Protein AF-A0AAW1B415-F1 (afdb_monomer)

Structure (mmCIF, N/CA/C/O backbone):
data_AF-A0AAW1B415-F1
#
_entry.id   AF-A0AAW1B415-F1
#
loop_
_atom_site.group_PDB
_atom_site.id
_atom_site.type_symbol
_atom_site.label_atom_id
_atom_site.label_alt_id
_atom_site.label_comp_id
_atom_site.label_asym_id
_atom_site.label_entity_id
_atom_site.label_seq_id
_atom_site.pdbx_PDB_ins_code
_atom_site.Cartn_x
_atom_site.Cartn_y
_atom_site.Cartn_z
_atom_site.occupancy
_atom_site.B_iso_or_equiv
_atom_site.auth_seq_id
_atom_site.auth_comp_id
_atom_site.auth_asym_id
_atom_site.auth_atom_id
_atom_site.pdbx_PDB_model_num
ATOM 1 N N . MET A 1 1 ? 11.555 13.357 -17.387 1.00 52.97 1 MET A N 1
ATOM 2 C CA . MET A 1 1 ? 10.397 12.446 -17.458 1.00 52.97 1 MET A CA 1
ATOM 3 C C . MET A 1 1 ? 9.770 12.467 -16.086 1.00 52.97 1 MET A C 1
ATOM 5 O O . MET A 1 1 ? 10.523 12.368 -15.127 1.00 52.97 1 MET A O 1
ATOM 9 N N . GLU A 1 2 ? 8.462 12.681 -15.975 1.00 61.75 2 GLU A N 1
ATOM 10 C CA . GLU A 1 2 ? 7.783 12.403 -14.707 1.00 61.75 2 GLU A CA 1
ATOM 11 C C . GLU A 1 2 ? 7.946 10.908 -14.425 1.00 61.75 2 GLU A C 1
ATOM 13 O O . GLU A 1 2 ? 7.614 10.075 -15.268 1.00 61.75 2 GLU A O 1
ATOM 18 N N . GLU A 1 3 ? 8.551 10.570 -13.290 1.00 77.00 3 GLU A N 1
ATOM 19 C CA . GLU A 1 3 ? 8.676 9.181 -12.865 1.00 77.00 3 GLU A CA 1
ATOM 20 C C . GLU A 1 3 ? 7.279 8.651 -12.534 1.00 77.00 3 GLU A C 1
ATOM 22 O O . GLU A 1 3 ? 6.556 9.223 -11.714 1.00 77.00 3 GLU A O 1
ATOM 27 N N . LEU A 1 4 ? 6.873 7.569 -13.199 1.00 91.44 4 LEU A N 1
ATOM 28 C CA . LEU A 1 4 ? 5.526 7.033 -13.055 1.00 91.44 4 LEU A CA 1
ATOM 29 C C . LEU A 1 4 ? 5.420 6.259 -11.740 1.00 91.44 4 LEU A C 1
ATOM 31 O O . LEU A 1 4 ? 5.919 5.137 -11.622 1.00 91.44 4 LEU A O 1
ATOM 35 N N . MET A 1 5 ? 4.800 6.891 -10.744 1.00 94.88 5 MET A N 1
ATOM 36 C CA . MET A 1 5 ? 4.652 6.340 -9.400 1.00 94.88 5 MET A CA 1
ATOM 37 C C . MET A 1 5 ? 3.615 5.212 -9.357 1.00 94.88 5 MET A C 1
ATOM 39 O O . MET A 1 5 ? 2.520 5.322 -9.912 1.00 94.88 5 MET A O 1
ATOM 43 N N . VAL A 1 6 ? 3.967 4.138 -8.657 1.00 97.12 6 VAL A N 1
ATOM 44 C CA . VAL A 1 6 ? 3.142 2.953 -8.423 1.00 97.12 6 VAL A CA 1
ATOM 45 C C . VAL A 1 6 ? 3.240 2.491 -6.971 1.00 97.12 6 VAL A C 1
ATOM 47 O O . VAL A 1 6 ? 4.166 2.839 -6.238 1.00 97.12 6 VAL A O 1
ATOM 50 N N . GLU A 1 7 ? 2.285 1.663 -6.562 1.00 98.00 7 GLU A N 1
ATOM 51 C CA . GLU A 1 7 ? 2.323 0.928 -5.304 1.00 98.00 7 GLU A CA 1
ATOM 52 C C . GLU A 1 7 ? 2.684 -0.535 -5.575 1.00 98.00 7 GLU A C 1
ATOM 54 O O . GLU A 1 7 ? 2.016 -1.209 -6.362 1.00 98.00 7 GLU A O 1
ATOM 59 N N . VAL A 1 8 ? 3.732 -1.026 -4.915 1.00 97.75 8 VAL A N 1
ATOM 60 C CA . VAL A 1 8 ? 4.300 -2.366 -5.109 1.00 97.75 8 VAL A CA 1
ATOM 61 C C . VAL A 1 8 ? 4.091 -3.200 -3.852 1.00 97.75 8 VAL A C 1
ATOM 63 O O . VAL A 1 8 ? 4.446 -2.776 -2.752 1.00 97.75 8 VAL A O 1
ATOM 66 N N . ARG A 1 9 ? 3.526 -4.394 -4.004 1.00 96.75 9 ARG A N 1
ATOM 67 C CA . ARG A 1 9 ? 3.261 -5.327 -2.912 1.00 96.75 9 ARG A CA 1
ATOM 68 C C . ARG A 1 9 ? 4.559 -5.968 -2.422 1.00 96.75 9 ARG A C 1
ATOM 70 O O . ARG A 1 9 ? 5.280 -6.605 -3.186 1.00 96.75 9 ARG A O 1
ATOM 77 N N . GLY A 1 10 ? 4.853 -5.813 -1.137 1.00 93.38 10 GLY A N 1
ATOM 78 C CA . GLY A 1 10 ? 5.924 -6.526 -0.452 1.00 93.38 10 GLY A CA 1
ATOM 79 C C . GLY A 1 10 ? 5.527 -7.956 -0.084 1.00 93.38 10 GLY A C 1
ATOM 80 O O . GLY A 1 10 ? 4.353 -8.325 -0.084 1.00 93.38 10 GLY A O 1
ATOM 81 N N . SER A 1 11 ? 6.514 -8.768 0.298 1.00 90.31 11 SER A N 1
ATOM 82 C CA . SER A 1 11 ? 6.297 -10.153 0.748 1.00 90.31 11 SER A CA 1
ATOM 83 C C . SER A 1 11 ? 5.486 -10.255 2.044 1.00 90.31 11 SER A C 1
ATOM 85 O O . SER A 1 11 ? 4.890 -11.291 2.313 1.00 90.31 11 SER A O 1
ATOM 87 N N . ASN A 1 12 ? 5.450 -9.184 2.837 1.00 89.62 12 ASN A N 1
ATOM 88 C CA . ASN A 1 12 ? 4.632 -9.047 4.044 1.00 89.62 12 ASN A CA 1
ATOM 89 C C . ASN A 1 12 ? 3.193 -8.572 3.755 1.00 89.62 12 ASN A C 1
ATOM 91 O O . ASN A 1 12 ? 2.410 -8.376 4.680 1.00 89.62 12 ASN A O 1
ATOM 95 N N . GLY A 1 13 ? 2.842 -8.372 2.481 1.00 92.38 13 GLY A N 1
ATOM 96 C CA . GLY A 1 13 ? 1.513 -7.954 2.044 1.00 92.38 13 GLY A CA 1
ATOM 97 C C . GLY A 1 13 ? 1.271 -6.443 2.043 1.00 92.38 13 GLY A C 1
ATOM 98 O O . GLY A 1 13 ? 0.262 -6.023 1.473 1.00 92.38 13 GLY A O 1
ATOM 99 N N . ALA A 1 14 ? 2.174 -5.636 2.610 1.00 95.25 14 ALA A N 1
ATOM 100 C CA . ALA A 1 14 ? 2.089 -4.180 2.567 1.00 95.25 14 ALA A CA 1
ATOM 101 C C . ALA A 1 14 ? 2.398 -3.640 1.167 1.00 95.25 14 ALA A C 1
ATOM 103 O O . ALA A 1 14 ? 3.151 -4.247 0.405 1.00 95.25 14 ALA A O 1
ATOM 104 N N . PHE A 1 15 ? 1.845 -2.478 0.830 1.00 97.38 15 PHE A N 1
ATOM 105 C CA . PHE A 1 15 ? 2.138 -1.787 -0.423 1.00 97.38 15 PHE A CA 1
ATOM 106 C C . PHE A 1 15 ? 3.104 -0.623 -0.197 1.00 97.38 15 PHE A C 1
ATOM 108 O O . PHE A 1 15 ? 2.821 0.290 0.579 1.00 97.38 15 PHE A O 1
ATOM 115 N N . TYR A 1 16 ? 4.224 -0.637 -0.914 1.00 97.06 16 TYR A N 1
ATOM 116 C CA . TYR A 1 16 ? 5.283 0.366 -0.837 1.00 97.06 16 TYR A CA 1
ATOM 117 C C . TYR A 1 16 ? 5.288 1.257 -2.069 1.00 97.06 16 TYR A C 1
ATOM 119 O O . TYR A 1 16 ? 4.956 0.825 -3.172 1.00 97.06 16 TYR A O 1
ATOM 127 N N . LYS A 1 17 ? 5.714 2.504 -1.888 1.00 96.94 17 LYS A N 1
ATOM 128 C CA . LYS A 1 17 ? 5.876 3.449 -2.988 1.00 96.94 17 LYS A CA 1
ATOM 129 C C . LYS A 1 17 ? 7.085 3.074 -3.848 1.00 96.94 17 LYS A C 1
ATOM 131 O O . LYS A 1 17 ? 8.190 2.878 -3.334 1.00 96.94 17 LYS A O 1
ATOM 136 N N . GLY A 1 18 ? 6.872 3.013 -5.157 1.00 96.44 18 GLY A N 1
ATOM 137 C CA . GLY A 1 18 ? 7.916 2.788 -6.148 1.00 96.44 18 GLY A CA 1
ATOM 138 C C . GLY A 1 18 ? 7.662 3.558 -7.438 1.00 96.44 18 GLY A C 1
ATOM 139 O O . GLY A 1 18 ? 6.613 4.174 -7.620 1.00 96.44 18 GLY A O 1
ATOM 140 N N . PHE A 1 19 ? 8.636 3.514 -8.335 1.00 96.50 19 PHE A N 1
ATOM 141 C CA . PHE A 1 19 ? 8.623 4.201 -9.620 1.00 96.50 19 PHE A CA 1
ATOM 142 C C . PHE A 1 19 ? 8.990 3.219 -10.726 1.00 96.50 19 PHE A C 1
ATOM 144 O O . PHE A 1 19 ? 9.916 2.419 -10.568 1.00 96.50 19 PHE A O 1
ATOM 151 N N . ILE A 1 20 ? 8.265 3.262 -11.844 1.00 95.31 20 ILE A N 1
ATOM 152 C CA . ILE A 1 20 ? 8.555 2.396 -12.991 1.00 95.31 20 ILE A CA 1
ATOM 153 C C . ILE A 1 20 ? 9.813 2.889 -13.698 1.00 95.31 20 ILE A C 1
ATOM 155 O O . ILE A 1 20 ? 9.883 4.038 -14.132 1.00 95.31 20 ILE A O 1
ATOM 159 N N . LYS A 1 21 ? 10.780 1.984 -13.853 1.00 93.94 21 LYS A N 1
ATOM 160 C CA . LYS A 1 21 ? 12.026 2.205 -14.590 1.00 93.94 21 LYS A CA 1
ATOM 161 C C . LYS A 1 21 ? 12.005 1.551 -15.969 1.00 93.94 21 LYS A C 1
ATOM 163 O O . LYS A 1 21 ? 12.495 2.149 -16.921 1.00 93.94 21 LYS A O 1
ATOM 168 N N . ASP A 1 22 ? 11.455 0.340 -16.082 1.00 93.56 22 ASP A N 1
ATOM 169 C CA . ASP A 1 22 ? 11.313 -0.356 -17.367 1.00 93.56 22 ASP A CA 1
ATOM 170 C C . ASP A 1 22 ? 10.065 -1.252 -17.392 1.00 93.56 22 ASP A C 1
ATOM 172 O O . ASP A 1 22 ? 9.559 -1.667 -16.344 1.00 93.56 22 ASP A O 1
ATOM 176 N N . VAL A 1 23 ? 9.583 -1.542 -18.599 1.00 93.88 23 VAL A N 1
ATOM 177 C CA . VAL A 1 23 ? 8.419 -2.389 -18.876 1.00 93.88 23 VAL A CA 1
ATOM 178 C C . VAL A 1 23 ? 8.874 -3.601 -19.682 1.00 93.88 23 VAL A C 1
ATOM 180 O O . VAL A 1 23 ? 9.449 -3.448 -20.762 1.00 93.88 23 VAL A O 1
ATOM 183 N N . HIS A 1 24 ? 8.580 -4.793 -19.167 1.00 93.19 24 HIS A N 1
ATOM 184 C CA . HIS A 1 24 ? 8.864 -6.080 -19.805 1.00 93.19 24 HIS A CA 1
ATOM 185 C C . HIS A 1 24 ? 7.570 -6.739 -20.292 1.00 93.19 24 HIS A C 1
ATOM 187 O O . HIS A 1 24 ? 6.477 -6.196 -20.128 1.00 93.19 24 HIS A O 1
ATOM 193 N N . GLU A 1 25 ? 7.682 -7.924 -20.892 1.00 91.31 25 GLU A N 1
ATOM 194 C CA . GLU A 1 25 ? 6.531 -8.666 -21.426 1.00 91.31 25 GLU A CA 1
ATOM 195 C C . GLU A 1 25 ? 5.522 -9.085 -20.337 1.00 91.31 25 GLU A C 1
ATOM 197 O O . GLU A 1 25 ? 4.309 -9.018 -20.551 1.00 91.31 25 GLU A O 1
ATOM 202 N N . ASP A 1 26 ? 6.009 -9.483 -19.159 1.00 92.75 26 ASP A N 1
ATOM 203 C CA . ASP A 1 26 ? 5.218 -10.049 -18.056 1.00 92.75 26 ASP A CA 1
ATOM 204 C C . ASP A 1 26 ? 5.402 -9.320 -16.708 1.00 92.75 26 ASP A C 1
ATOM 206 O O . ASP A 1 26 ? 4.811 -9.702 -15.691 1.00 92.75 26 ASP A O 1
ATOM 210 N N . SER A 1 27 ? 6.228 -8.274 -16.684 1.00 96.38 27 SER A N 1
ATOM 211 C CA . SER A 1 27 ? 6.741 -7.684 -15.451 1.00 96.38 27 SER A CA 1
ATOM 212 C C . SER A 1 27 ? 7.216 -6.241 -15.634 1.00 96.38 27 SER A C 1
ATOM 214 O O . SER A 1 27 ? 7.300 -5.708 -16.742 1.00 96.38 27 SER A O 1
ATOM 216 N N . LEU A 1 28 ? 7.518 -5.588 -14.514 1.00 96.81 28 LEU A N 1
ATOM 217 C CA . LEU A 1 28 ? 8.024 -4.218 -14.444 1.00 96.81 28 LEU A CA 1
ATOM 218 C C . LEU A 1 28 ? 9.332 -4.194 -13.663 1.00 96.81 28 LEU A C 1
ATOM 220 O O . LEU A 1 28 ? 9.428 -4.839 -12.620 1.00 96.81 28 LEU A O 1
ATOM 224 N N . THR A 1 29 ? 10.308 -3.405 -14.112 1.00 96.62 29 THR A N 1
ATOM 225 C CA . THR A 1 29 ? 11.416 -2.998 -13.238 1.00 96.62 29 THR A CA 1
ATOM 226 C C . THR A 1 29 ? 10.982 -1.770 -12.456 1.00 96.62 29 THR A C 1
ATOM 228 O O . THR A 1 29 ? 10.650 -0.743 -13.052 1.00 96.62 29 THR A O 1
ATOM 231 N N . VAL A 1 30 ? 11.015 -1.867 -11.127 1.00 96.81 30 VAL A N 1
ATOM 232 C CA . VAL A 1 30 ? 10.649 -0.783 -10.210 1.00 96.81 30 VAL A CA 1
ATOM 233 C C . VAL A 1 30 ? 11.832 -0.370 -9.340 1.00 96.81 30 VAL A C 1
ATOM 235 O O . VAL A 1 30 ? 12.610 -1.211 -8.884 1.00 96.81 30 VAL A O 1
ATOM 238 N N . VAL A 1 31 ? 11.939 0.932 -9.090 1.00 96.62 31 VAL A N 1
ATOM 239 C CA . VAL A 1 31 ? 12.860 1.528 -8.115 1.00 96.62 31 VAL A CA 1
ATOM 240 C C . VAL A 1 31 ? 12.043 2.006 -6.924 1.00 96.62 31 VAL A C 1
ATOM 242 O O . VAL A 1 31 ? 11.003 2.642 -7.096 1.00 96.62 31 VAL A O 1
ATOM 245 N N . PHE A 1 32 ? 12.487 1.692 -5.713 1.00 95.38 32 PHE A N 1
ATOM 246 C CA . PHE A 1 32 ? 11.794 2.112 -4.502 1.00 95.38 32 PHE A CA 1
ATOM 247 C C . PHE A 1 32 ? 12.227 3.508 -4.052 1.00 95.38 32 PHE A C 1
ATOM 249 O O . PHE A 1 32 ? 13.367 3.921 -4.265 1.00 95.38 32 PHE A O 1
ATOM 256 N N . GLU A 1 33 ? 11.320 4.230 -3.392 1.00 92.81 33 GLU A N 1
ATOM 257 C CA . GLU A 1 33 ? 11.597 5.577 -2.881 1.00 92.81 33 GLU A CA 1
ATOM 258 C C . GLU A 1 33 ? 12.857 5.605 -1.994 1.00 92.81 33 GLU A C 1
ATOM 260 O O . GLU A 1 33 ? 13.052 4.746 -1.142 1.00 92.81 33 GLU A O 1
ATOM 265 N N . ASN A 1 34 ? 13.745 6.583 -2.188 1.00 91.31 34 ASN A N 1
ATOM 266 C CA . ASN A 1 34 ? 15.025 6.691 -1.466 1.00 91.31 34 ASN A CA 1
ATOM 267 C C . ASN A 1 34 ? 15.973 5.481 -1.606 1.00 91.31 34 ASN A C 1
ATOM 269 O O . ASN A 1 34 ? 16.948 5.398 -0.862 1.00 91.31 34 ASN A O 1
ATOM 273 N N . ASN A 1 35 ? 15.723 4.553 -2.538 1.00 92.25 35 ASN A N 1
ATOM 274 C CA . ASN A 1 35 ? 16.519 3.335 -2.729 1.00 92.25 35 ASN A CA 1
ATOM 275 C C . ASN A 1 35 ? 16.681 2.500 -1.442 1.00 92.25 35 ASN A C 1
ATOM 277 O O . ASN A 1 35 ? 17.731 1.899 -1.217 1.00 92.25 35 ASN A O 1
ATOM 281 N N . TRP A 1 36 ? 15.652 2.464 -0.582 1.00 91.00 36 TRP A N 1
ATOM 282 C CA . TRP A 1 36 ? 15.684 1.688 0.670 1.00 91.00 36 TRP A CA 1
ATOM 283 C C . TRP A 1 36 ? 15.836 0.174 0.429 1.00 91.00 36 TRP A C 1
ATOM 285 O O . TRP A 1 36 ? 16.315 -0.556 1.293 1.00 91.00 36 TRP A O 1
ATOM 295 N N . GLN A 1 37 ? 15.461 -0.280 -0.769 1.00 91.38 37 GLN A N 1
ATOM 296 C CA . GLN A 1 37 ? 15.775 -1.590 -1.323 1.00 91.38 37 GLN A CA 1
ATOM 297 C C . GLN A 1 37 ? 16.387 -1.440 -2.721 1.00 91.38 37 GLN A C 1
ATOM 299 O O . GLN A 1 37 ? 16.101 -0.453 -3.409 1.00 91.38 37 GLN A O 1
ATOM 304 N N . PRO A 1 38 ? 17.178 -2.434 -3.174 1.00 94.38 38 PRO A N 1
ATOM 305 C CA . PRO A 1 38 ? 17.590 -2.523 -4.567 1.00 94.38 38 PRO A CA 1
ATOM 306 C C . PRO A 1 38 ? 16.383 -2.513 -5.507 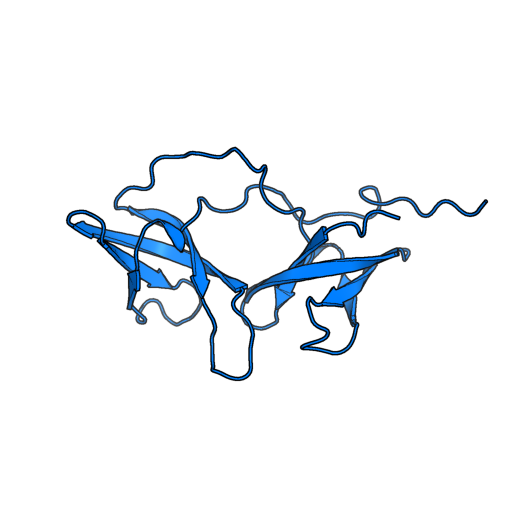1.00 94.38 38 PRO A C 1
ATOM 308 O O . PRO A 1 38 ? 15.297 -2.976 -5.148 1.00 94.38 38 PRO A O 1
ATOM 311 N N . GLU A 1 39 ? 16.584 -2.029 -6.730 1.00 94.88 39 GLU A N 1
ATOM 312 C CA . GLU A 1 39 ? 15.573 -2.162 -7.775 1.00 94.88 39 GLU A CA 1
ATOM 313 C C . GLU A 1 39 ? 15.261 -3.633 -8.051 1.00 94.88 39 GLU A C 1
ATOM 315 O O . GLU A 1 39 ? 16.121 -4.511 -7.937 1.00 94.88 39 GLU A O 1
ATOM 320 N N . ARG A 1 40 ? 14.004 -3.910 -8.391 1.00 95.62 40 ARG A N 1
ATOM 321 C CA . ARG A 1 40 ? 13.512 -5.277 -8.556 1.00 95.62 40 ARG A CA 1
ATOM 322 C C . ARG A 1 40 ? 12.620 -5.377 -9.776 1.00 95.62 40 ARG A C 1
ATOM 324 O O . ARG A 1 40 ? 11.874 -4.454 -10.093 1.00 95.62 40 ARG A O 1
ATOM 331 N N . GLN A 1 41 ? 12.675 -6.534 -10.421 1.00 97.06 41 GLN A N 1
ATOM 332 C CA . GLN A 1 41 ? 11.675 -6.945 -11.391 1.00 97.06 41 GLN A CA 1
ATOM 333 C C . GLN A 1 41 ? 10.511 -7.589 -10.631 1.00 97.06 41 GLN A C 1
ATOM 335 O O . GLN A 1 41 ? 10.720 -8.507 -9.836 1.00 97.06 41 GLN A O 1
ATOM 340 N N . VAL A 1 42 ? 9.303 -7.068 -10.826 1.00 97.12 42 VAL A N 1
ATOM 341 C CA . VAL A 1 42 ? 8.083 -7.501 -10.130 1.00 97.12 42 VAL A CA 1
ATOM 342 C C . VAL A 1 42 ? 6.984 -7.839 -11.139 1.00 97.12 42 VAL A C 1
ATOM 344 O O . VAL A 1 42 ? 6.883 -7.172 -12.175 1.00 97.12 42 VAL A O 1
ATOM 347 N N . PRO A 1 43 ? 6.158 -8.868 -10.882 1.00 97.50 43 PRO A N 1
ATOM 348 C CA . PRO A 1 43 ? 5.058 -9.213 -11.772 1.00 97.50 43 PRO A CA 1
ATOM 349 C C . PRO A 1 43 ? 3.967 -8.140 -11.715 1.00 97.50 43 PRO A C 1
ATOM 351 O O . PRO A 1 43 ? 3.772 -7.478 -10.695 1.00 97.50 43 PRO A O 1
ATOM 354 N N . PHE A 1 44 ? 3.187 -8.012 -12.789 1.00 97.38 44 PHE A N 1
ATOM 355 C CA . PHE A 1 44 ? 2.073 -7.057 -12.830 1.00 97.38 44 PHE A CA 1
ATOM 356 C C . PHE A 1 44 ? 1.052 -7.253 -11.694 1.00 97.38 44 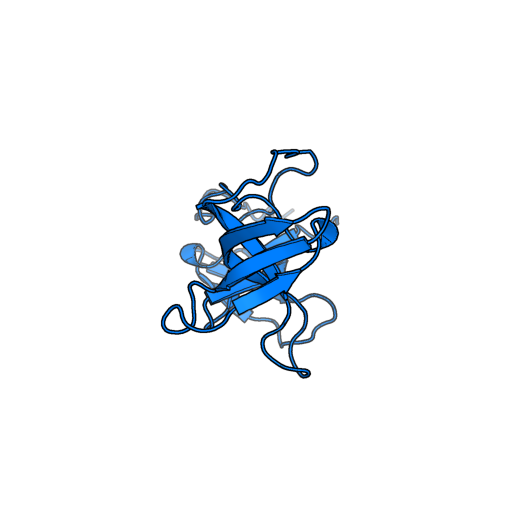PHE A C 1
ATOM 358 O O . PHE A 1 44 ? 0.474 -6.283 -11.212 1.00 97.38 44 PHE A O 1
ATOM 365 N N . SER A 1 45 ? 0.861 -8.491 -11.223 1.00 97.00 45 SER A N 1
ATOM 366 C CA . SER A 1 45 ? -0.051 -8.822 -10.118 1.00 97.00 45 SER A CA 1
ATOM 367 C C . SER A 1 45 ? 0.314 -8.163 -8.787 1.00 97.00 45 SER A C 1
ATOM 369 O O . SER A 1 45 ? -0.560 -8.001 -7.936 1.00 97.00 45 SER A O 1
ATOM 371 N N . ASP A 1 46 ? 1.580 -7.779 -8.618 1.00 97.62 46 ASP A N 1
ATOM 372 C CA . ASP A 1 46 ? 2.101 -7.178 -7.390 1.00 97.62 46 ASP A CA 1
ATOM 373 C C . ASP A 1 46 ? 2.184 -5.653 -7.483 1.00 97.62 46 ASP A C 1
ATOM 375 O O . ASP A 1 46 ? 2.620 -5.001 -6.540 1.00 97.62 46 ASP A O 1
ATOM 379 N N . VAL A 1 47 ? 1.759 -5.058 -8.598 1.00 98.00 47 VAL A N 1
ATOM 380 C CA . VAL A 1 47 ? 1.828 -3.612 -8.818 1.00 98.00 47 VAL A CA 1
ATOM 381 C C . VAL A 1 47 ? 0.430 -3.064 -9.049 1.00 98.00 47 VAL A C 1
ATOM 383 O O . VAL A 1 47 ? -0.339 -3.611 -9.834 1.00 98.00 47 VAL A O 1
ATOM 386 N N . ARG A 1 48 ? 0.090 -1.951 -8.401 1.00 98.06 48 ARG A N 1
ATOM 387 C CA . ARG A 1 48 ? -1.150 -1.203 -8.651 1.00 98.06 48 ARG A CA 1
ATOM 388 C C . ARG A 1 48 ? -0.870 0.292 -8.745 1.00 98.06 48 ARG A C 1
ATOM 390 O O . ARG A 1 48 ? 0.144 0.785 -8.254 1.00 98.06 48 ARG A O 1
ATOM 397 N N . LEU A 1 49 ? -1.788 1.023 -9.366 1.00 97.06 49 LEU A N 1
ATOM 398 C CA . LEU A 1 49 ? -1.738 2.483 -9.370 1.00 97.06 49 LEU A CA 1
ATOM 399 C C . LEU A 1 49 ? -2.106 3.036 -7.980 1.00 97.06 49 LEU A C 1
ATOM 401 O O . LEU A 1 49 ? -2.954 2.442 -7.299 1.00 97.06 49 LEU A O 1
ATOM 405 N N . PRO A 1 50 ? -1.519 4.169 -7.555 1.00 95.56 50 PRO A N 1
ATOM 406 C CA . PRO A 1 50 ? -1.925 4.849 -6.326 1.00 95.56 50 PRO A CA 1
ATOM 407 C C . PRO A 1 50 ? -3.399 5.280 -6.397 1.00 95.56 50 PRO A C 1
ATOM 409 O O . PRO A 1 50 ? -3.925 5.489 -7.496 1.00 95.56 50 PRO A O 1
ATOM 412 N N . PRO A 1 51 ? -4.092 5.421 -5.255 1.00 93.44 51 PRO A N 1
ATOM 413 C CA . PRO A 1 51 ? -5.466 5.898 -5.266 1.00 93.44 51 PRO A CA 1
ATOM 414 C C . PRO A 1 51 ? -5.535 7.348 -5.793 1.00 93.44 51 PRO A C 1
ATOM 416 O O . PRO A 1 51 ? -4.587 8.115 -5.610 1.00 93.44 51 PRO A O 1
ATOM 419 N N . PRO A 1 52 ? -6.651 7.753 -6.423 1.00 87.69 52 PRO A N 1
ATOM 420 C CA . PRO A 1 52 ? -6.896 9.143 -6.795 1.00 87.69 52 PRO A CA 1
ATOM 421 C C . PRO A 1 52 ? -6.750 10.107 -5.597 1.00 87.69 52 PRO A C 1
ATOM 423 O O . PRO A 1 52 ? -7.195 9.766 -4.498 1.00 87.69 52 PRO A O 1
ATOM 426 N N . PRO A 1 53 ? -6.189 11.315 -5.797 1.00 76.75 53 PRO A N 1
ATOM 427 C CA . PRO A 1 53 ? -5.831 12.245 -4.716 1.00 76.75 53 PRO A CA 1
ATOM 428 C C . PRO A 1 53 ? -7.022 12.780 -3.899 1.00 76.75 53 PRO A C 1
ATOM 430 O O . PRO A 1 53 ? -6.830 13.206 -2.765 1.00 76.75 53 PRO A O 1
ATOM 433 N N . ASP A 1 54 ? -8.246 12.704 -4.429 1.00 68.56 54 ASP A N 1
ATOM 434 C CA . ASP A 1 54 ? -9.441 13.313 -3.828 1.00 68.56 54 ASP A CA 1
ATOM 435 C C . ASP A 1 54 ? -10.475 12.300 -3.310 1.00 68.56 54 ASP A C 1
ATOM 437 O O . ASP A 1 54 ? -11.655 12.630 -3.156 1.00 68.56 54 ASP A O 1
ATOM 441 N N . ILE A 1 55 ? -10.076 11.058 -3.003 1.00 65.25 55 ILE A N 1
ATOM 442 C CA . ILE A 1 55 ? -10.980 10.122 -2.313 1.00 65.25 55 ILE A CA 1
ATOM 443 C C . ILE A 1 55 ? -11.089 10.523 -0.836 1.00 65.25 55 ILE A C 1
ATOM 445 O O . ILE A 1 55 ? -10.517 9.895 0.052 1.00 65.25 55 ILE A O 1
ATOM 449 N N . LYS A 1 56 ? -11.870 11.568 -0.557 1.00 63.38 56 LYS A N 1
ATOM 450 C CA . LYS A 1 56 ? -12.410 11.806 0.782 1.00 63.38 56 LYS A CA 1
ATOM 451 C C . LYS A 1 56 ? -13.620 10.902 0.960 1.00 63.38 56 LYS A C 1
ATOM 453 O O . LYS A 1 56 ? -14.719 11.231 0.522 1.00 63.38 56 LYS A O 1
ATOM 458 N N . LYS A 1 57 ? -13.407 9.743 1.573 1.00 71.44 57 LYS A N 1
ATOM 459 C CA . LYS A 1 57 ? -14.496 8.977 2.181 1.00 71.44 57 LYS A CA 1
ATOM 460 C C . LYS A 1 57 ? -14.433 9.162 3.686 1.00 71.44 57 LYS A C 1
ATOM 462 O O . LYS A 1 57 ? -13.347 9.239 4.258 1.00 71.44 57 LYS A O 1
ATOM 467 N N . GLU A 1 58 ? -15.605 9.225 4.296 1.00 86.81 58 GLU A N 1
ATOM 468 C CA . GLU A 1 58 ? -15.739 9.030 5.733 1.00 86.81 58 GLU A CA 1
ATOM 469 C C . GLU A 1 58 ? -15.294 7.600 6.065 1.00 86.81 58 GLU A C 1
ATOM 471 O O . GLU A 1 58 ? -15.601 6.667 5.322 1.00 86.81 58 GLU A O 1
ATOM 476 N N . ILE A 1 59 ? -14.509 7.458 7.131 1.00 93.69 59 ILE A N 1
ATOM 477 C CA . ILE A 1 59 ? -14.056 6.174 7.667 1.00 93.69 59 ILE A CA 1
ATOM 478 C C . ILE A 1 59 ? -14.788 5.977 8.991 1.00 93.69 59 ILE A C 1
ATOM 480 O O . ILE A 1 59 ? -14.670 6.818 9.884 1.00 93.69 59 ILE A O 1
ATOM 484 N N . GLY A 1 60 ? -15.541 4.887 9.110 1.00 95.12 60 GLY A N 1
ATOM 485 C CA . GLY A 1 60 ? -16.319 4.540 10.294 1.00 95.12 60 GLY A CA 1
ATOM 486 C C . GLY A 1 60 ? -15.884 3.232 10.950 1.00 95.12 60 GLY A C 1
ATOM 487 O O . GLY A 1 60 ? -15.013 2.507 10.468 1.00 95.12 60 GLY A O 1
ATOM 488 N N . GLU A 1 61 ? -16.509 2.916 12.085 1.00 96.62 61 GLU A N 1
ATOM 489 C CA . GLU A 1 61 ? -16.343 1.616 12.736 1.00 96.62 61 GLU A CA 1
ATOM 490 C C . GLU A 1 61 ? -16.823 0.481 11.826 1.00 96.62 61 GLU A C 1
ATOM 492 O O . GLU A 1 61 ? -17.901 0.541 11.239 1.00 96.62 61 GLU A O 1
ATOM 497 N N . GLY A 1 62 ? -16.035 -0.589 11.742 1.00 95.44 62 GLY A N 1
ATOM 498 C CA . GLY A 1 62 ? -16.322 -1.748 10.904 1.00 95.44 62 GLY A CA 1
ATOM 499 C C . GLY A 1 62 ? -15.759 -1.666 9.485 1.00 95.44 62 GLY A C 1
ATOM 500 O O . GLY A 1 62 ? -15.703 -2.712 8.834 1.00 95.44 62 GLY A O 1
ATOM 501 N N . ASP A 1 63 ? -15.294 -0.499 9.034 1.00 96.00 63 ASP A N 1
ATOM 502 C CA . ASP A 1 63 ? -14.736 -0.331 7.692 1.00 96.00 63 ASP A CA 1
ATOM 503 C C . ASP A 1 63 ? -13.370 -1.009 7.537 1.00 96.00 63 ASP A C 1
ATOM 505 O O . ASP A 1 63 ? -12.524 -0.990 8.439 1.00 96.00 63 ASP A O 1
ATOM 509 N N . GLU A 1 64 ? -13.140 -1.577 6.352 1.00 96.25 64 GLU A N 1
ATOM 510 C CA . GLU A 1 64 ? -11.805 -1.962 5.900 1.00 96.25 64 GLU A CA 1
ATOM 511 C C . GLU A 1 64 ? -11.069 -0.730 5.368 1.00 96.25 64 GLU A C 1
ATOM 513 O O . GLU A 1 64 ? -11.597 0.052 4.571 1.00 96.25 64 GLU A O 1
ATOM 518 N N . VAL A 1 65 ? -9.827 -0.566 5.808 1.00 96.19 65 VAL A N 1
ATOM 519 C CA . VAL A 1 65 ? -8.985 0.598 5.527 1.00 96.19 65 VAL A CA 1
ATOM 520 C C . VAL A 1 65 ? -7.563 0.162 5.219 1.00 96.19 65 VAL A C 1
ATOM 522 O O . VAL A 1 65 ? -7.155 -0.965 5.499 1.00 96.19 65 VAL A O 1
ATOM 525 N N . GLU A 1 66 ? -6.783 1.079 4.660 1.00 96.75 66 GLU A N 1
ATOM 526 C CA . GLU A 1 66 ? -5.335 0.946 4.618 1.00 96.75 66 GLU A CA 1
ATOM 527 C C . GLU A 1 66 ? -4.699 1.920 5.612 1.00 96.75 66 GLU A C 1
ATOM 529 O O . GLU A 1 66 ? -5.010 3.113 5.608 1.00 96.75 66 GLU A O 1
ATOM 534 N N . VAL A 1 67 ? -3.806 1.413 6.461 1.00 96.69 67 VAL A N 1
ATOM 535 C CA . VAL A 1 67 ? -3.044 2.201 7.434 1.00 96.69 67 VAL A CA 1
ATOM 536 C C . VAL A 1 67 ? -1.607 2.388 6.962 1.00 96.69 67 VAL A C 1
ATOM 538 O O . VAL A 1 67 ? -0.948 1.440 6.531 1.00 96.69 67 VAL A O 1
ATOM 541 N N . TYR A 1 68 ? -1.108 3.617 7.052 1.00 97.12 68 TYR A N 1
ATOM 542 C CA . TYR A 1 68 ? 0.282 3.946 6.784 1.00 97.12 68 TYR A CA 1
ATOM 543 C C . TYR A 1 68 ? 1.133 3.639 8.017 1.00 97.12 68 TYR A C 1
ATOM 545 O O . TYR A 1 68 ? 1.021 4.297 9.060 1.00 97.12 68 TYR A O 1
ATOM 553 N N . SER A 1 69 ? 1.964 2.604 7.918 1.00 94.94 69 SER A N 1
ATOM 554 C CA . SER A 1 69 ? 2.776 2.101 9.030 1.00 94.94 69 SER A CA 1
ATOM 555 C C . SER A 1 69 ? 4.009 1.350 8.532 1.00 94.94 69 SER A C 1
ATOM 557 O O . SER A 1 69 ? 4.115 1.036 7.348 1.00 94.94 69 SER A O 1
ATOM 559 N N . ARG A 1 70 ? 4.946 1.040 9.427 1.00 92.12 70 ARG A N 1
ATOM 560 C CA . ARG A 1 70 ? 6.131 0.219 9.134 1.00 92.12 70 ARG A CA 1
ATOM 561 C C . ARG A 1 70 ? 6.133 -1.024 10.014 1.00 92.12 70 ARG A C 1
ATOM 563 O O . ARG A 1 70 ? 5.729 -0.952 11.169 1.00 92.12 70 ARG A O 1
ATOM 570 N N . ALA A 1 71 ? 6.615 -2.143 9.480 1.00 86.56 71 ALA A N 1
ATOM 571 C CA . ALA A 1 71 ? 6.728 -3.384 10.248 1.00 86.56 71 ALA A CA 1
ATOM 572 C C . ALA A 1 71 ? 7.854 -3.332 11.292 1.00 86.56 71 ALA A C 1
ATOM 574 O O . ALA A 1 71 ? 7.785 -3.992 12.324 1.00 86.56 71 ALA A O 1
ATOM 575 N N . ASN A 1 72 ? 8.920 -2.589 10.995 1.00 86.88 72 ASN A N 1
ATOM 576 C CA . ASN A 1 72 ? 10.116 -2.462 11.818 1.00 86.88 72 ASN A CA 1
ATOM 577 C C . ASN A 1 72 ? 10.873 -1.176 11.441 1.00 86.88 72 ASN A C 1
ATOM 579 O O . ASN A 1 72 ? 10.545 -0.526 10.449 1.00 86.88 72 ASN A O 1
ATOM 583 N N . ASP A 1 73 ? 11.905 -0.825 12.208 1.00 88.12 73 ASP A N 1
ATOM 584 C CA . ASP A 1 73 ? 12.673 0.413 12.006 1.00 88.12 73 ASP A CA 1
ATOM 585 C C . ASP A 1 73 ? 13.578 0.413 10.762 1.00 88.12 73 ASP A C 1
ATOM 587 O O . ASP A 1 73 ? 14.087 1.467 10.383 1.00 88.12 73 ASP A O 1
ATOM 591 N N . GLN A 1 74 ? 13.785 -0.741 10.119 1.00 86.19 74 GLN A N 1
ATOM 592 C CA . GLN A 1 74 ? 14.606 -0.860 8.908 1.00 86.19 74 GLN A CA 1
ATOM 593 C C . GLN A 1 74 ? 13.792 -0.611 7.632 1.00 86.19 74 GLN A C 1
ATOM 595 O O . GLN A 1 74 ? 14.366 -0.313 6.586 1.00 86.19 74 GLN A O 1
ATOM 600 N N . GLU A 1 75 ? 12.464 -0.719 7.708 1.00 88.69 75 GLU A N 1
ATOM 601 C CA . GLU A 1 75 ? 11.568 -0.516 6.575 1.00 88.69 75 GLU A CA 1
ATOM 602 C C . GLU A 1 75 ? 10.927 0.880 6.601 1.00 88.69 75 GLU A C 1
ATOM 604 O O . GLU A 1 75 ? 10.580 1.401 7.670 1.00 88.69 75 GLU A O 1
ATOM 609 N N . PRO A 1 76 ? 10.716 1.506 5.430 1.00 94.25 76 PRO A N 1
ATOM 610 C CA . PRO A 1 76 ? 9.878 2.688 5.356 1.00 94.25 76 PRO A CA 1
ATOM 611 C C . PRO A 1 76 ? 8.424 2.321 5.656 1.00 94.25 76 PRO A C 1
ATOM 613 O O . PRO A 1 76 ? 8.019 1.156 5.652 1.00 94.25 76 PRO A O 1
ATOM 616 N N . CYS A 1 77 ? 7.609 3.345 5.881 1.00 95.94 77 CYS A N 1
ATOM 617 C CA . CYS A 1 77 ? 6.177 3.130 5.975 1.00 95.94 77 CYS A CA 1
ATOM 618 C C . CYS A 1 77 ? 5.611 2.663 4.621 1.00 95.94 77 CYS A C 1
ATOM 620 O O . CYS A 1 77 ? 5.999 3.149 3.558 1.00 95.94 77 CYS A O 1
ATOM 622 N N . GLY A 1 78 ? 4.669 1.732 4.682 1.00 96.50 78 GLY A N 1
ATOM 623 C CA . GLY A 1 78 ? 3.850 1.266 3.573 1.00 96.50 78 GLY A CA 1
ATOM 624 C C . GLY A 1 78 ?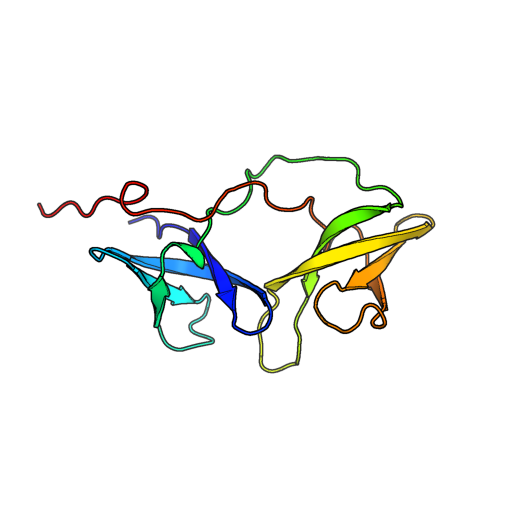 2.377 1.259 3.971 1.00 96.50 78 GLY A C 1
ATOM 625 O O . GLY A 1 78 ? 2.021 1.586 5.105 1.00 96.50 78 GLY A O 1
ATOM 626 N N . TRP A 1 79 ? 1.516 0.889 3.031 1.00 97.38 79 TRP A N 1
ATOM 627 C CA . TRP A 1 79 ? 0.076 0.771 3.241 1.00 97.38 79 TRP A CA 1
ATOM 628 C C . TRP A 1 79 ? -0.299 -0.664 3.594 1.00 97.38 79 TRP A C 1
ATOM 630 O O . TRP A 1 79 ? -0.083 -1.582 2.801 1.00 97.38 79 TRP A O 1
ATOM 640 N N . TRP A 1 80 ? -0.881 -0.843 4.775 1.00 96.19 80 TRP A N 1
ATOM 641 C CA . TRP A 1 80 ? -1.271 -2.137 5.327 1.00 96.19 80 TRP A CA 1
ATOM 642 C C . TRP A 1 80 ? -2.782 -2.255 5.402 1.00 96.19 80 TRP A C 1
ATOM 644 O O . TRP A 1 80 ? -3.442 -1.320 5.840 1.00 96.19 80 TRP A O 1
ATOM 654 N N . LEU A 1 81 ? -3.329 -3.411 5.035 1.00 95.88 81 LEU A N 1
ATOM 655 C CA . LEU A 1 81 ? -4.758 -3.667 5.187 1.00 95.88 81 LEU A CA 1
ATOM 656 C C . LEU A 1 81 ? -5.118 -3.845 6.669 1.00 95.88 81 LEU A C 1
ATOM 658 O O . LEU A 1 81 ? -4.473 -4.617 7.387 1.00 95.88 81 LEU A O 1
ATOM 662 N N . ALA A 1 82 ? -6.161 -3.151 7.109 1.00 96.12 82 ALA A N 1
ATOM 663 C CA . ALA A 1 82 ? -6.665 -3.196 8.472 1.00 96.12 82 ALA A CA 1
ATOM 664 C C . ALA A 1 82 ? -8.188 -3.000 8.512 1.00 96.12 82 ALA A C 1
ATOM 666 O O . ALA A 1 82 ? -8.814 -2.631 7.518 1.00 96.12 82 ALA A O 1
ATOM 667 N N . LYS A 1 83 ? -8.781 -3.222 9.684 1.00 96.06 83 LYS A N 1
ATOM 668 C CA . LYS A 1 83 ? -10.193 -2.956 9.965 1.00 96.06 83 LYS A CA 1
ATOM 669 C C . LYS A 1 83 ? -10.333 -2.002 11.141 1.00 96.06 83 LYS A C 1
ATOM 671 O O . LYS A 1 83 ? -9.688 -2.201 12.169 1.00 96.06 83 LYS A O 1
ATOM 676 N N . VAL A 1 84 ? -11.205 -1.005 11.029 1.00 96.88 84 VAL A N 1
ATOM 677 C CA . VAL A 1 84 ? -11.538 -0.118 12.151 1.00 96.88 84 VAL A CA 1
ATOM 678 C C . VAL A 1 84 ? -12.437 -0.871 13.128 1.00 96.88 84 VAL A C 1
ATOM 680 O O . VAL A 1 84 ? -13.524 -1.324 12.772 1.00 96.88 84 VAL A O 1
ATOM 683 N N . ARG A 1 85 ? -11.993 -1.024 14.375 1.00 96.19 85 ARG A N 1
ATOM 684 C CA . ARG A 1 85 ? -12.746 -1.713 15.435 1.00 96.19 85 ARG A CA 1
ATOM 685 C C . ARG A 1 85 ? -13.566 -0.760 16.285 1.00 96.19 85 ARG A C 1
ATOM 687 O O . ARG A 1 85 ? -14.652 -1.128 16.711 1.00 96.19 85 ARG A O 1
ATOM 694 N N . MET A 1 86 ? -13.030 0.428 16.542 1.00 95.44 86 MET A N 1
ATOM 695 C CA . MET A 1 86 ? -13.654 1.450 17.377 1.00 95.44 86 MET A CA 1
ATOM 696 C C . MET A 1 86 ? -13.125 2.828 16.989 1.00 95.44 86 MET A C 1
ATOM 698 O O . MET A 1 86 ? -11.951 2.961 16.637 1.00 95.44 86 MET A O 1
ATOM 702 N N . MET A 1 87 ? -13.961 3.853 17.125 1.00 96.31 87 MET A N 1
ATOM 703 C CA . MET A 1 87 ? -13.564 5.252 17.007 1.00 96.31 87 MET A CA 1
ATOM 704 C C . MET A 1 87 ? -13.929 6.037 18.269 1.00 96.31 87 MET A C 1
ATOM 706 O O . MET A 1 87 ? -14.979 5.840 18.880 1.00 96.31 87 MET A O 1
ATOM 710 N N . LYS A 1 88 ? -13.059 6.963 18.676 1.00 95.50 88 LYS A N 1
ATOM 711 C CA . LYS A 1 88 ? -13.334 7.888 19.781 1.00 95.50 88 LYS A CA 1
ATOM 712 C C . LYS A 1 88 ? -12.667 9.234 19.527 1.00 95.50 88 LYS A C 1
ATOM 714 O O . LYS A 1 88 ? -11.458 9.378 19.700 1.00 95.50 88 LYS A O 1
ATOM 719 N N . GLY A 1 89 ? -13.468 10.237 19.168 1.00 93.56 89 GLY A N 1
ATOM 720 C CA . GLY A 1 89 ? -12.943 11.538 18.751 1.00 93.56 89 GLY A CA 1
ATOM 721 C C . GLY A 1 89 ? -12.096 11.384 17.487 1.00 93.56 89 GLY A C 1
ATOM 722 O O . GLY A 1 89 ? -12.579 10.855 16.494 1.00 93.56 89 GLY A O 1
ATOM 723 N N . GLU A 1 90 ? -10.833 11.802 17.544 1.00 93.81 90 GLU A N 1
ATOM 724 C CA . GLU A 1 90 ? -9.887 11.728 16.417 1.00 93.81 90 GLU A CA 1
ATOM 725 C C . GLU A 1 90 ? -9.064 10.426 16.382 1.00 93.81 90 GLU A C 1
ATOM 727 O O . GLU A 1 90 ? -8.207 10.252 15.513 1.00 93.81 90 GLU A O 1
ATOM 732 N N . PHE A 1 91 ? -9.316 9.512 17.325 1.00 96.81 91 PHE A N 1
ATOM 733 C CA . PHE A 1 91 ? -8.589 8.253 17.459 1.00 96.81 91 PHE A CA 1
ATOM 734 C C . PHE A 1 91 ? -9.382 7.074 16.900 1.00 96.81 91 PHE A C 1
ATOM 736 O O . PHE A 1 91 ? -10.568 6.906 17.196 1.00 96.81 91 PHE A O 1
ATOM 743 N N . TYR A 1 92 ? -8.680 6.220 16.164 1.00 97.50 92 TYR A N 1
ATOM 744 C CA . TYR A 1 92 ? -9.188 5.004 15.545 1.00 97.50 92 TYR A CA 1
ATOM 745 C C . TYR A 1 92 ? -8.407 3.817 16.094 1.00 97.50 92 TYR A C 1
ATOM 747 O O . TYR A 1 92 ? -7.181 3.779 15.996 1.00 97.50 92 TYR A O 1
ATOM 755 N N . VAL A 1 93 ? -9.111 2.846 16.668 1.00 96.94 93 VAL A N 1
ATOM 756 C CA . VAL A 1 93 ? -8.536 1.545 17.015 1.00 96.94 93 VAL A CA 1
ATOM 757 C C . VAL A 1 93 ? -8.658 0.661 15.784 1.00 96.94 93 VAL A C 1
ATOM 759 O O . VAL A 1 93 ? -9.774 0.342 15.367 1.00 96.94 93 VAL A O 1
ATOM 762 N N . ILE A 1 94 ? -7.529 0.278 15.198 1.00 96.69 94 ILE A N 1
ATOM 763 C CA . ILE A 1 94 ? -7.477 -0.605 14.034 1.00 96.69 94 ILE A CA 1
ATOM 764 C C . ILE A 1 94 ? -6.930 -1.982 14.398 1.00 96.69 94 ILE A C 1
ATOM 766 O O . ILE A 1 94 ? -6.120 -2.108 15.311 1.00 96.69 94 ILE A O 1
ATOM 770 N N . GLU A 1 95 ? -7.336 -2.990 13.635 1.00 95.38 95 GLU A N 1
ATOM 771 C CA . GLU A 1 95 ? -6.855 -4.371 13.704 1.00 95.38 95 GLU A CA 1
ATOM 772 C C . GLU A 1 95 ? -6.235 -4.739 12.349 1.00 95.38 95 GLU A C 1
ATOM 774 O O . GLU A 1 95 ? -6.898 -4.623 11.315 1.00 95.38 95 GLU A O 1
ATOM 779 N N . TYR A 1 96 ? -4.959 -5.137 12.324 1.00 93.88 96 TYR A N 1
ATOM 780 C CA . TYR A 1 96 ? -4.259 -5.477 11.078 1.00 93.88 96 TYR A CA 1
ATOM 781 C C . TYR A 1 96 ? -4.718 -6.826 10.510 1.00 93.88 96 TYR A C 1
ATOM 783 O O . TYR A 1 96 ? -4.842 -7.810 11.238 1.00 93.88 96 TYR A O 1
ATOM 791 N N . ALA A 1 97 ? -4.866 -6.911 9.184 1.00 88.12 97 ALA A N 1
ATOM 792 C CA . ALA A 1 97 ? -5.264 -8.149 8.507 1.00 88.12 97 ALA A CA 1
ATOM 793 C C . ALA A 1 97 ? -4.117 -9.173 8.355 1.00 88.12 97 ALA A C 1
ATOM 795 O O . ALA A 1 97 ? -4.375 -10.358 8.163 1.00 88.12 97 ALA A O 1
ATOM 796 N N . ALA A 1 98 ? -2.855 -8.731 8.417 1.00 72.75 98 ALA A N 1
ATOM 797 C CA . ALA A 1 98 ? -1.681 -9.545 8.074 1.00 72.75 98 ALA A CA 1
ATOM 798 C C . ALA A 1 98 ? -1.105 -10.399 9.229 1.00 72.75 98 ALA A C 1
ATOM 800 O O . ALA A 1 98 ? -0.233 -11.227 8.979 1.00 72.75 98 ALA A O 1
ATOM 801 N N . CYS A 1 99 ? -1.582 -10.233 10.470 1.00 60.44 99 CYS A N 1
ATOM 802 C CA . CYS A 1 99 ? -1.061 -10.929 11.659 1.00 60.44 99 CYS A CA 1
ATOM 803 C C . CYS A 1 99 ? -2.199 -11.506 12.510 1.00 60.44 99 CYS A C 1
ATOM 805 O O . CYS A 1 99 ? -2.665 -10.810 13.409 1.00 60.44 99 CYS A O 1
ATOM 807 N N . ASP A 1 100 ? -2.655 -12.736 12.231 1.00 59.81 100 ASP A N 1
ATOM 808 C CA . ASP A 1 100 ? -3.587 -13.541 13.058 1.00 59.81 100 ASP A CA 1
ATOM 809 C C . ASP A 1 100 ? -4.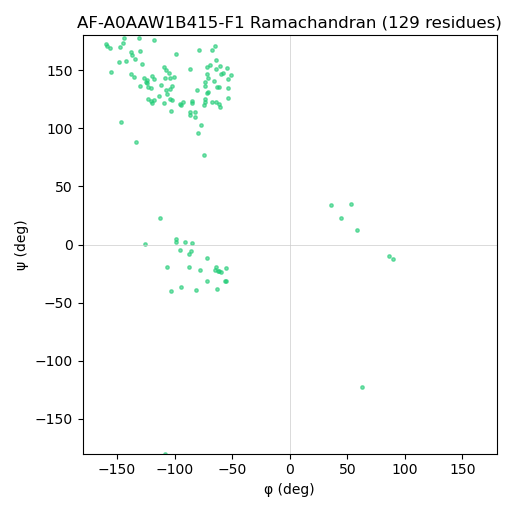691 -12.750 13.808 1.00 59.81 100 ASP A C 1
ATOM 811 O O . ASP A 1 100 ? -5.069 -13.096 14.923 1.00 59.81 100 ASP A O 1
ATOM 815 N N . ALA A 1 101 ? -5.194 -11.660 13.212 1.00 60.66 101 ALA A N 1
ATOM 816 C CA . ALA A 1 101 ? -6.160 -10.703 13.765 1.00 60.66 101 ALA A CA 1
ATOM 817 C C . ALA A 1 101 ? -5.926 -10.222 15.224 1.00 60.66 101 ALA A C 1
ATOM 819 O O . ALA A 1 101 ? -6.872 -9.790 15.877 1.00 60.66 101 ALA A O 1
ATOM 820 N N . THR A 1 102 ? -4.704 -10.278 15.772 1.00 70.06 102 THR A N 1
ATOM 821 C CA . THR A 1 102 ? -4.459 -9.931 17.197 1.00 70.06 102 THR A CA 1
ATOM 822 C C . THR A 1 102 ? -3.750 -8.600 17.413 1.00 70.06 102 THR A C 1
ATOM 824 O O . THR A 1 102 ? -3.819 -8.043 18.513 1.00 70.06 102 THR A O 1
ATOM 827 N N . TYR A 1 103 ? -3.082 -8.064 16.390 1.00 85.19 103 TYR A N 1
ATOM 828 C CA . TYR A 1 103 ? -2.341 -6.816 16.530 1.00 85.19 103 TYR A CA 1
ATOM 829 C C . TYR A 1 103 ? -3.252 -5.608 16.297 1.00 85.19 103 TYR A C 1
ATOM 831 O O . TYR A 1 103 ? -3.713 -5.364 15.179 1.00 85.19 103 TYR A O 1
ATOM 839 N N . ASN A 1 104 ? -3.492 -4.861 17.377 1.00 91.06 104 ASN A N 1
ATOM 840 C CA . ASN A 1 104 ? -4.270 -3.632 17.366 1.00 91.06 104 ASN A CA 1
ATOM 841 C C . ASN A 1 104 ? -3.366 -2.412 17.553 1.00 91.06 104 ASN A C 1
ATOM 843 O O . ASN A 1 104 ? -2.428 -2.443 18.349 1.00 91.06 104 ASN A O 1
ATOM 847 N N . GLU A 1 105 ? -3.693 -1.318 16.873 1.00 94.00 105 GLU A N 1
ATOM 848 C CA . GLU A 1 105 ? -2.987 -0.042 16.993 1.00 94.00 105 GLU A CA 1
ATOM 849 C C . GLU A 1 105 ? -3.992 1.110 17.087 1.00 94.00 105 GLU A C 1
ATOM 851 O O . GLU A 1 105 ? -5.048 1.084 16.455 1.00 94.00 105 GLU A O 1
ATOM 856 N N . ILE A 1 106 ? -3.666 2.128 17.886 1.00 96.69 106 ILE A N 1
ATOM 857 C CA . ILE A 1 106 ? -4.427 3.377 17.936 1.00 96.69 106 ILE A CA 1
ATOM 858 C C . ILE A 1 106 ? -3.747 4.378 17.008 1.00 96.69 106 ILE A C 1
ATOM 860 O O . ILE A 1 106 ? -2.581 4.719 17.207 1.00 96.69 106 ILE A O 1
ATOM 864 N N . VAL A 1 107 ? -4.482 4.867 16.014 1.00 97.12 107 VAL A N 1
ATOM 865 C CA . VAL A 1 107 ? -3.984 5.821 15.017 1.00 97.12 107 VAL A CA 1
ATOM 866 C C . VAL A 1 107 ? -4.927 7.012 14.869 1.00 97.12 107 VAL A C 1
ATOM 868 O O . VAL A 1 107 ? -6.065 6.988 15.336 1.00 97.12 107 VAL A O 1
ATOM 871 N N . THR A 1 108 ? -4.448 8.066 14.217 1.00 96.00 108 THR A N 1
ATOM 872 C CA . THR A 1 108 ? -5.261 9.211 13.792 1.00 96.00 108 THR A CA 1
ATOM 873 C C . THR A 1 108 ? -5.634 9.081 12.316 1.00 96.00 108 THR A C 1
ATOM 875 O O . THR A 1 108 ? -5.019 8.309 11.572 1.00 96.00 108 THR A O 1
ATOM 878 N N . PHE A 1 109 ? -6.626 9.859 11.874 1.00 93.44 109 PHE A N 1
ATOM 879 C CA . PHE A 1 109 ? -7.115 9.839 10.489 1.00 93.44 109 PHE A CA 1
ATOM 880 C C . PHE A 1 109 ? -6.014 10.093 9.444 1.00 93.44 109 PHE A C 1
ATOM 882 O O . PHE A 1 109 ? -6.059 9.517 8.366 1.00 93.44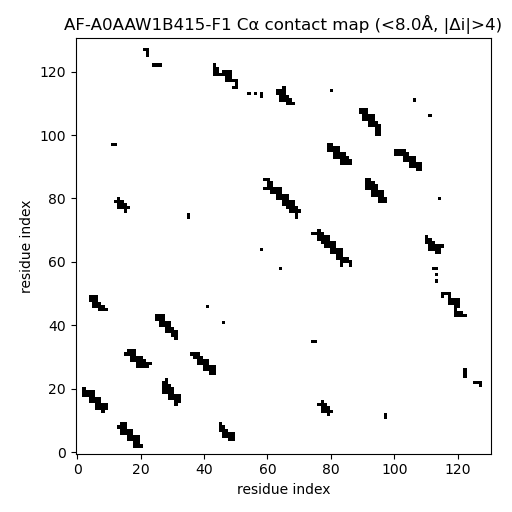 109 PHE A O 1
ATOM 889 N N . GLU A 1 110 ? -4.987 10.886 9.763 1.00 93.94 110 GLU A N 1
ATOM 890 C CA . GLU A 1 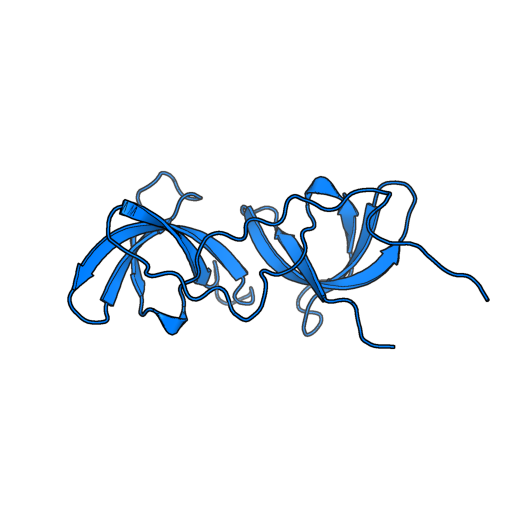110 ? -3.877 11.216 8.848 1.00 93.94 110 GLU A CA 1
ATOM 891 C C . GLU A 1 110 ? -3.084 9.994 8.362 1.00 93.94 110 GLU A C 1
ATOM 893 O O . GLU A 1 110 ? -2.443 10.038 7.313 1.00 93.94 110 GLU A O 1
ATOM 898 N N . ARG A 1 111 ? -3.118 8.894 9.124 1.00 96.06 111 ARG A N 1
ATOM 899 C CA . ARG A 1 111 ? -2.470 7.627 8.761 1.00 96.06 111 ARG A CA 1
ATOM 900 C C . ARG A 1 111 ? -3.415 6.655 8.072 1.00 96.06 111 ARG A C 1
ATOM 902 O O . ARG A 1 111 ? -2.972 5.580 7.681 1.00 96.06 111 ARG A O 1
ATOM 909 N N . LEU A 1 112 ? -4.694 6.985 7.954 1.00 95.38 112 LEU A N 1
ATOM 910 C CA . LEU A 1 112 ? -5.700 6.119 7.363 1.00 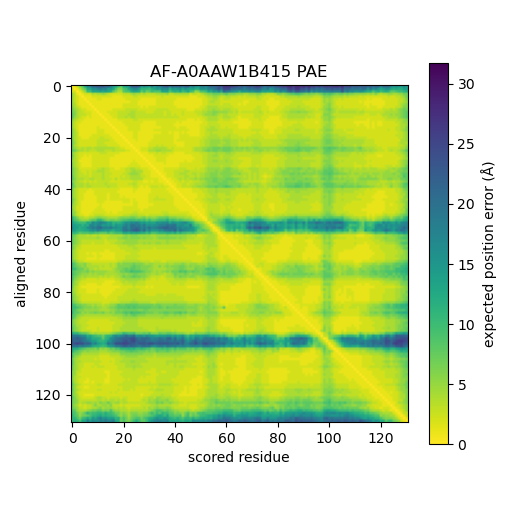95.38 112 LEU A CA 1
ATOM 911 C C . LEU A 1 112 ? -6.077 6.604 5.973 1.00 95.38 112 LEU A C 1
ATOM 913 O O . LEU A 1 112 ? -6.135 7.797 5.685 1.00 95.38 112 LEU A O 1
ATOM 917 N N . ARG A 1 113 ? -6.400 5.645 5.113 1.00 95.69 113 ARG A N 1
ATOM 918 C CA . ARG A 1 113 ? -7.110 5.904 3.868 1.00 95.69 113 ARG A CA 1
ATOM 919 C C . ARG A 1 113 ? -8.109 4.785 3.583 1.00 95.69 113 ARG A C 1
ATOM 921 O O . ARG A 1 113 ? -7.928 3.662 4.061 1.00 95.69 113 ARG A O 1
ATOM 928 N N . PRO A 1 114 ? -9.135 5.043 2.763 1.00 95.19 114 PRO A N 1
ATOM 929 C CA . PRO A 1 114 ? -9.953 3.974 2.208 1.00 95.19 114 PRO A CA 1
ATOM 930 C C . PRO A 1 114 ? -9.088 2.993 1.415 1.00 95.19 114 PRO A C 1
ATOM 932 O O . PRO A 1 114 ? -8.127 3.407 0.763 1.00 95.19 114 PRO A O 1
ATOM 935 N N . VAL A 1 115 ? -9.458 1.711 1.412 1.00 95.25 115 VAL A N 1
ATOM 936 C CA . VAL A 1 115 ? -8.745 0.694 0.625 1.00 95.25 115 VAL A CA 1
ATOM 937 C C . VAL A 1 115 ? -8.654 1.125 -0.837 1.00 95.25 115 VAL A C 1
ATOM 939 O O . VAL A 1 115 ? -9.675 1.415 -1.474 1.00 95.25 115 VAL A O 1
ATOM 942 N N . ASN A 1 116 ? -7.432 1.144 -1.375 1.00 95.81 116 ASN A N 1
ATOM 943 C CA . ASN A 1 116 ? -7.187 1.468 -2.773 1.00 95.81 116 ASN A CA 1
ATOM 944 C C . ASN A 1 116 ? -7.911 0.463 -3.691 1.00 95.81 116 ASN A C 1
ATOM 946 O O . ASN A 1 116 ? -7.638 -0.736 -3.673 1.00 95.81 116 ASN A O 1
ATOM 950 N N . GLN A 1 117 ? -8.843 0.976 -4.498 1.00 94.06 117 GLN A N 1
ATOM 951 C CA . GLN A 1 117 ? -9.711 0.185 -5.378 1.00 94.06 117 GLN A CA 1
ATOM 952 C C . GLN A 1 117 ? -9.074 -0.134 -6.738 1.00 94.06 117 GLN A C 1
ATOM 954 O O . GLN A 1 117 ? -9.667 -0.858 -7.542 1.00 94.06 117 GLN A O 1
ATOM 959 N N . ASN A 1 118 ? -7.885 0.404 -7.028 1.00 95.81 118 ASN A N 1
ATOM 960 C CA . ASN A 1 118 ? -7.173 0.060 -8.249 1.00 95.81 118 ASN A CA 1
ATOM 961 C C . ASN A 1 118 ? -6.801 -1.421 -8.224 1.00 95.81 118 ASN A C 1
ATOM 963 O O . ASN A 1 118 ? -6.099 -1.900 -7.331 1.00 95.81 118 ASN A O 1
ATOM 967 N N . LYS A 1 119 ? -7.260 -2.145 -9.245 1.00 95.81 119 LYS A N 1
ATOM 968 C CA . LYS A 1 119 ? -6.822 -3.517 -9.494 1.00 95.81 119 LYS A CA 1
ATOM 969 C C . LYS A 1 119 ? -5.324 -3.528 -9.827 1.00 95.81 119 LYS A C 1
ATOM 971 O O . LYS A 1 119 ? -4.804 -2.500 -10.276 1.00 95.81 119 LYS A O 1
ATOM 976 N N . PRO A 1 120 ? -4.646 -4.676 -9.658 1.00 97.00 120 PRO A N 1
ATOM 977 C CA . PRO A 1 120 ? -3.299 -4.833 -10.174 1.00 97.00 120 PRO A CA 1
ATOM 978 C C . PRO A 1 120 ? -3.223 -4.444 -11.651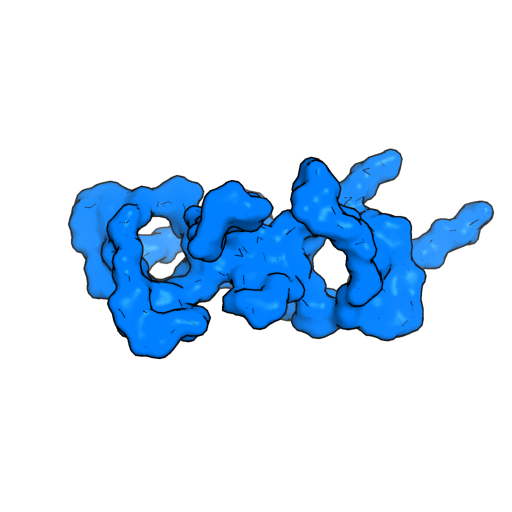 1.00 97.00 120 PRO A C 1
ATOM 980 O O . PRO A 1 120 ? -4.177 -4.643 -12.416 1.00 97.00 120 PRO A O 1
ATOM 983 N N . VAL A 1 121 ? -2.090 -3.870 -12.037 1.00 96.94 121 VAL A N 1
ATOM 984 C CA . VAL A 1 121 ? -1.807 -3.511 -13.425 1.00 96.94 121 VAL A CA 1
ATOM 985 C C . VAL A 1 121 ? -1.727 -4.775 -14.282 1.00 96.94 121 VAL A C 1
ATOM 987 O O . VAL A 1 121 ? -1.752 -5.906 -13.795 1.00 96.94 121 VAL A O 1
ATOM 990 N N . ASN A 1 122 ? -1.671 -4.604 -15.594 1.00 94.94 122 ASN A N 1
ATOM 991 C CA . ASN A 1 122 ? -1.503 -5.705 -16.532 1.00 94.94 122 ASN A CA 1
ATOM 992 C C . ASN A 1 122 ? -0.629 -5.272 -17.713 1.00 94.94 122 ASN A C 1
ATOM 994 O O . ASN A 1 122 ? -0.246 -4.109 -17.828 1.00 94.94 122 ASN A O 1
ATOM 998 N N . LYS A 1 123 ? -0.361 -6.208 -18.627 1.00 92.94 123 LYS A N 1
ATOM 999 C CA . LYS A 1 123 ? 0.473 -5.983 -19.817 1.00 92.94 123 LYS A CA 1
ATOM 1000 C C . LYS A 1 123 ? 0.028 -4.823 -20.720 1.00 92.94 123 LYS A C 1
ATOM 1002 O O . LYS A 1 123 ? 0.821 -4.337 -21.509 1.00 92.94 123 LYS A O 1
ATOM 1007 N N . ASN A 1 124 ? -1.231 -4.387 -20.621 1.00 91.69 124 ASN A N 1
ATOM 1008 C CA . ASN A 1 124 ? -1.774 -3.278 -21.407 1.00 91.69 124 ASN A CA 1
ATOM 1009 C C . ASN A 1 124 ? -1.802 -1.954 -20.621 1.00 91.69 124 ASN A C 1
ATOM 1011 O O . ASN A 1 124 ? -2.379 -0.980 -21.097 1.00 91.69 124 ASN A O 1
ATOM 1015 N N . THR A 1 125 ? -1.267 -1.913 -19.396 1.00 89.94 125 THR A N 1
ATOM 1016 C CA . THR A 1 125 ? -1.273 -0.702 -18.560 1.00 89.94 125 THR A CA 1
ATOM 1017 C C . THR A 1 125 ? -0.157 0.264 -18.941 1.00 89.94 125 THR A C 1
ATOM 1019 O O . THR A 1 125 ? -0.386 1.471 -18.960 1.00 89.94 125 THR A O 1
ATOM 1022 N N . PHE A 1 126 ? 1.033 -0.246 -19.263 1.00 88.81 126 PHE A N 1
ATOM 1023 C CA . PHE A 1 126 ? 2.196 0.573 -19.600 1.00 88.81 126 PHE A CA 1
ATOM 1024 C C . PHE A 1 126 ? 2.736 0.191 -20.972 1.00 88.81 126 PHE A C 1
ATOM 1026 O O . PHE A 1 126 ? 2.819 -0.986 -21.310 1.00 88.81 126 PHE A O 1
ATOM 1033 N N . PHE A 1 127 ? 3.125 1.199 -21.750 1.00 83.69 127 PHE A N 1
ATOM 1034 C CA . PHE A 1 127 ? 3.672 1.022 -23.090 1.00 83.69 127 PHE A CA 1
ATOM 1035 C C . PHE A 1 127 ? 5.052 1.662 -23.151 1.00 83.69 127 PHE A C 1
ATOM 1037 O O . PHE A 1 127 ? 5.214 2.843 -22.837 1.00 83.69 127 PHE A O 1
ATOM 1044 N N . ARG A 1 128 ? 6.050 0.881 -23.565 1.00 79.00 128 ARG A N 1
ATOM 1045 C CA . ARG A 1 128 ? 7.394 1.386 -23.831 1.00 79.00 128 ARG A CA 1
ATOM 1046 C C . ARG A 1 128 ? 7.429 1.980 -25.237 1.00 79.00 128 ARG A C 1
ATOM 1048 O O . ARG A 1 128 ? 7.296 1.251 -26.216 1.00 79.00 128 ARG A O 1
ATOM 1055 N N . TYR A 1 129 ? 7.633 3.290 -25.333 1.00 75.75 129 TYR A N 1
ATOM 1056 C CA . TYR A 1 129 ? 7.903 3.961 -26.604 1.00 75.75 129 TYR A CA 1
ATOM 1057 C C . TYR A 1 129 ? 9.415 4.040 -26.814 1.00 75.75 129 TYR A C 1
ATOM 1059 O O . TYR A 1 129 ? 10.133 4.576 -25.972 1.00 75.75 129 TYR A O 1
ATOM 1067 N N . ILE A 1 130 ? 9.895 3.493 -27.928 1.00 74.31 130 ILE A N 1
ATOM 1068 C CA . ILE A 1 130 ? 11.271 3.676 -28.392 1.00 74.31 130 ILE A CA 1
ATOM 1069 C C . ILE A 1 130 ? 11.187 4.693 -29.531 1.00 74.31 130 ILE A C 1
ATOM 1071 O O . ILE A 1 130 ? 10.513 4.427 -30.526 1.00 74.31 130 ILE A O 1
ATOM 1075 N N . LEU A 1 131 ? 11.786 5.868 -29.328 1.00 65.00 131 LEU A N 1
ATOM 1076 C CA . LEU A 1 131 ? 11.926 6.915 -30.344 1.00 65.00 131 LEU A CA 1
ATOM 1077 C C . LEU A 1 131 ?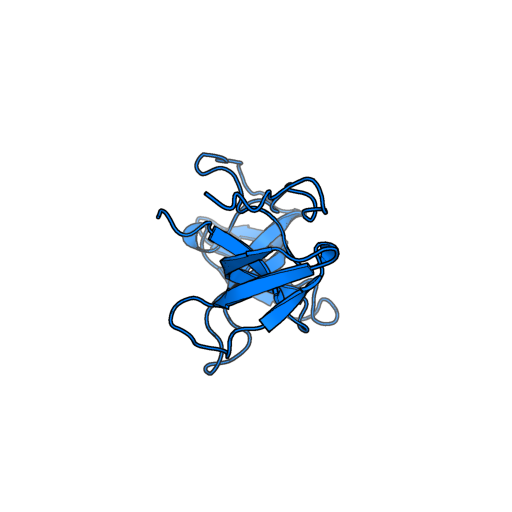 13.227 6.729 -31.126 1.00 65.00 131 LEU A C 1
ATOM 1079 O O . LEU A 1 131 ? 14.226 6.317 -30.492 1.00 65.00 131 LEU A O 1
#

Secondary structure (DSSP, 8-state):
----EEEEE-TTS-EEEEEEEEE-SSEEEEEEGGGSS--EEEEGGGEEPPPPTT------TT-EEEEEE-SSTTSPPEEEEEEEEEEETTEEEEEETTSTTT-EEEEEGGGEEEPP-PPBP-TTT------

Nearest PDB structures (foldseek):
  4ova-assembly1_C  TM=9.788E-01  e=2.799E-17  Homo sapiens
  4qw2-assembly1_A  TM=9.872E-01  e=1.943E-16  Homo sapiens
  4qvz-assembly2_B  TM=9.774E-01  e=4.044E-16  Homo sapiens
  4qw2-assembly2_B  TM=9.729E-01  e=5.834E-16  Homo sapiens
  4qvz-assembly1_A  TM=9.693E-01  e=5.842E-15  Homo sapiens

Organism: Crotalus adamanteus (NCBI:txid8729)

Radius of gyration: 16.12 Å; Cα contacts (8 Å, |Δi|>4): 258; chains: 1; bounding box: 34×27×50 Å

InterPro domains:
  IPR008395 Agenet-like domain [PF05641] (62-116)
  IPR040148 Fragile X messenger ribonucleoprotein 1 [PTHR10603] (1-129)
  IPR041560 FMR1, tudor domain [PF18336] (4-52)
  IPR041560 FMR1, tudor domain [PS51641] (4-50)
  IPR041560 FMR1, tudor domain [PS51641] (63-115)
  IPR047427 RNA-binding protein FXR1, second Tudor-like Agenet domain [cd20475] (61-126)

Sequence (131 aa):
MEELMVEVRGSNGAFYKGFIKDVHEDSLTVVFENNWQPERQVPFSDVRLPPPPDIKKEIGEGDEVEVYSRANDQEPCGWWLAKVRMMKGEFYVIEYAACDATYNEIVTFERLRPVNQNKPVNKNTFFRYIL

Foldseek 3Di:
DPFQWKWFADPLRFTFIWTFDDADQFWTFIAGPVNLDPIDTGGLQRIWHDADPPPDDDADAFAWKWFFDDPDPSDHTTTFIWGFHDDDVQWTWIFGPRPPRPDIDIDGCVRIDHPRPTGRGGSPRDDDDDD

pLDDT: mean 90.99, std 9.73, range [52.97, 98.06]

Solvent-accessible surface area (backbone atoms only — not comparable to full-atom values): 7750 Å² total; per-residue (Å²): 128,86,72,52,65,32,30,35,54,45,98,81,68,29,32,32,62,27,28,60,75,47,78,56,87,72,32,33,32,34,39,37,64,93,58,81,46,79,67,45,79,40,48,30,80,43,30,23,59,63,65,71,96,78,74,82,69,90,83,55,68,70,37,66,29,25,36,60,46,52,96,48,95,89,49,70,67,23,39,32,57,26,32,30,71,41,72,59,90,69,38,35,37,31,34,34,67,84,49,91,70,69,53,68,49,80,43,48,65,92,41,51,43,71,58,67,81,54,60,53,45,49,76,86,71,67,81,86,83,86,131

Mean predicted aligned error: 4.76 Å